Protein AF-A0A1A8PQC5-F1 (afdb_monomer)

InterPro domains:
  IPR000953 Chromo/chromo shadow domain [PS50013] (8-77)
  IPR000953 Chromo/chromo shadow domain [SM00298] (7-70)
  IPR016197 Chromo-like domain superfamily [SSF54160] (4-76)
  IPR023779 Chromo domain, conserved site [PS00598] (31-51)
  IPR023780 Chromo domain [PF00385] (27-67)

Solvent-accessible surface area (backbone atoms only — not comparable to full-atom values): 6836 Å² total; per-residue (Å²): 108,37,76,62,55,12,59,66,36,24,73,73,75,44,58,88,67,75,84,72,46,82,89,79,48,92,78,80,79,69,43,81,42,81,53,87,99,50,65,61,49,69,23,25,41,30,33,73,64,48,45,57,75,67,65,57,84,65,61,67,57,54,56,52,47,55,51,51,51,52,53,50,56,56,48,62,76,72,50,51,72,67,58,50,51,53,50,53,55,52,49,53,55,50,51,56,53,57,56,51,58,55,54,86,89,74,88,90,79,84,135

Nearest PDB structures (foldseek):
  4o42-asse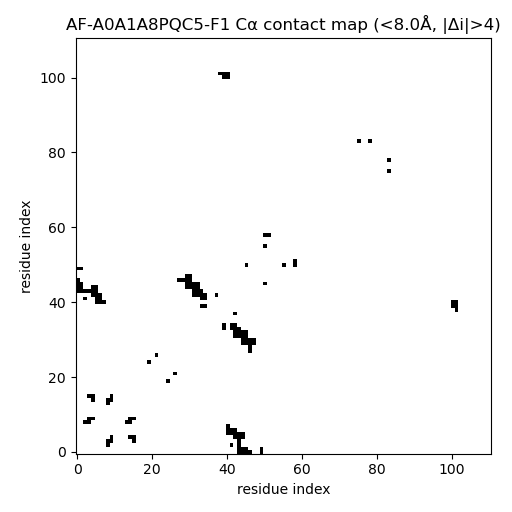mbly1_A  TM=9.956E-01  e=1.170E-12  Homo sapiens
  2b2v-assembly1_B  TM=9.822E-01  e=2.990E-12  Homo sapiens
  2b2w-assembly1_A  TM=9.787E-01  e=1.222E-11  Homo sapiens
  5afw-assembly1_A  TM=9.706E-01  e=9.771E-11  Homo sapiens
  8umg-assembly1_C  TM=9.699E-01  e=2.494E-07  Homo sapiens

Foldseek 3Di:
DFQCAQPVNCVVVNHPCVPDDVVPDDDADWDFDDDDPDFLSRTGIDHPVRCVVVVHPDCVVVVVVVVVVVVVVVVCVVDDPVVVVVVVVVVVVVVVVSVVSNDDPDDPDDD

Secondary structure (DSSP, 8-state):
--GGGSHHHHHHH--TTTT--TTTS-----EEE--TTS-GGG-EEE-HHHHHHTT-TTHHHHHHHHHHHHHHHHHHTTS-HHHHHHHHHHHHHHHHHHHHTTS--------

Mean predicted aligned error: 3.69 Å

pLDDT: mean 95.24, std 3.38, range [72.56, 97.94]

Radius of gyration: 16.94 Å; Cα contacts (8 Å, |Δi|>4): 74; chains: 1; bounding box: 35×35×47 Å

Organism: NCBI:txid451742

Structure (mmCIF, N/CA/C/O backbone):
data_AF-A0A1A8PQC5-F1
#
_entry.id   AF-A0A1A8PQC5-F1
#
loop_
_atom_site.group_PDB
_atom_site.id
_atom_site.type_symbol
_atom_site.label_atom_id
_atom_site.label_alt_id
_atom_site.label_comp_id
_atom_site.label_asym_id
_atom_site.label_entity_id
_atom_site.label_seq_id
_atom_site.pdbx_PDB_ins_code
_atom_site.Cartn_x
_atom_site.Cartn_y
_atom_site.Cartn_z
_atom_site.occupancy
_atom_site.B_iso_or_equiv
_atom_site.auth_seq_id
_atom_site.auth_comp_id
_atom_site.auth_asym_id
_atom_site.auth_atom_id
_atom_site.pdbx_PDB_model_num
ATOM 1 N N . ILE A 1 1 ? -0.449 10.423 -5.984 1.00 76.56 1 ILE A N 1
ATOM 2 C CA . ILE A 1 1 ? 0.696 9.523 -5.700 1.00 76.56 1 ILE A CA 1
ATOM 3 C C . ILE A 1 1 ? 0.702 8.377 -6.697 1.00 76.56 1 ILE A C 1
ATOM 5 O O . ILE A 1 1 ? -0.290 8.238 -7.393 1.00 76.56 1 ILE A O 1
ATOM 9 N N . GLY A 1 2 ? 1.847 7.713 -6.871 1.00 89.75 2 GLY A N 1
ATOM 10 C CA . GLY A 1 2 ? 2.118 6.829 -8.004 1.00 89.75 2 GLY A CA 1
ATOM 11 C C . GLY A 1 2 ? 3.585 6.412 -8.057 1.00 89.75 2 GLY A C 1
ATOM 12 O O . GLY A 1 2 ? 4.142 6.017 -7.038 1.00 89.75 2 GLY A O 1
ATOM 13 N N . SER A 1 3 ? 4.241 6.519 -9.211 1.00 94.75 3 SER A N 1
ATOM 14 C CA . SER A 1 3 ? 5.580 5.948 -9.463 1.00 94.75 3 SER A CA 1
ATOM 15 C C . SER A 1 3 ? 6.678 6.309 -8.451 1.00 94.75 3 SER A C 1
ATOM 17 O O . SER A 1 3 ? 7.529 5.467 -8.174 1.00 94.75 3 SER A O 1
ATOM 19 N N . ALA A 1 4 ? 6.646 7.509 -7.861 1.00 96.50 4 ALA A N 1
ATOM 20 C CA . ALA A 1 4 ? 7.610 7.942 -6.837 1.00 96.50 4 ALA A CA 1
ATOM 21 C C . ALA A 1 4 ? 7.561 7.110 -5.538 1.00 96.50 4 ALA A C 1
ATOM 23 O O . ALA A 1 4 ? 8.438 7.222 -4.698 1.00 96.50 4 ALA A O 1
ATOM 24 N N . THR A 1 5 ? 6.531 6.277 -5.372 1.00 97.31 5 THR A N 1
ATOM 25 C CA . THR A 1 5 ? 6.321 5.427 -4.188 1.00 97.31 5 THR A CA 1
ATOM 26 C C . THR A 1 5 ? 6.721 3.967 -4.418 1.00 97.31 5 THR A C 1
ATOM 28 O O . THR A 1 5 ? 6.488 3.116 -3.564 1.00 97.31 5 THR A O 1
ATOM 31 N N . THR A 1 6 ? 7.283 3.652 -5.590 1.00 97.38 6 THR A N 1
ATOM 32 C CA . THR A 1 6 ? 7.866 2.327 -5.843 1.00 97.38 6 THR A CA 1
ATOM 33 C C . THR A 1 6 ? 9.118 2.131 -4.995 1.00 97.38 6 THR A C 1
ATOM 35 O O . THR A 1 6 ? 9.823 3.096 -4.711 1.00 97.38 6 THR A O 1
ATOM 38 N N . VAL A 1 7 ? 9.429 0.883 -4.626 1.00 96.19 7 VAL A N 1
ATOM 39 C CA . VAL A 1 7 ? 10.562 0.581 -3.727 1.00 96.19 7 VAL A CA 1
ATOM 40 C C . VAL A 1 7 ? 11.886 1.144 -4.254 1.00 96.19 7 VAL A C 1
ATOM 42 O O . VAL A 1 7 ? 12.616 1.790 -3.516 1.00 96.19 7 VAL A O 1
ATOM 45 N N . TYR A 1 8 ? 12.140 1.022 -5.558 1.00 95.50 8 TYR A N 1
ATOM 46 C CA . TYR A 1 8 ? 13.365 1.528 -6.180 1.00 95.50 8 TYR A CA 1
ATOM 47 C C . TYR A 1 8 ? 13.399 3.059 -6.312 1.00 95.50 8 TYR A C 1
ATOM 49 O O . TYR A 1 8 ? 1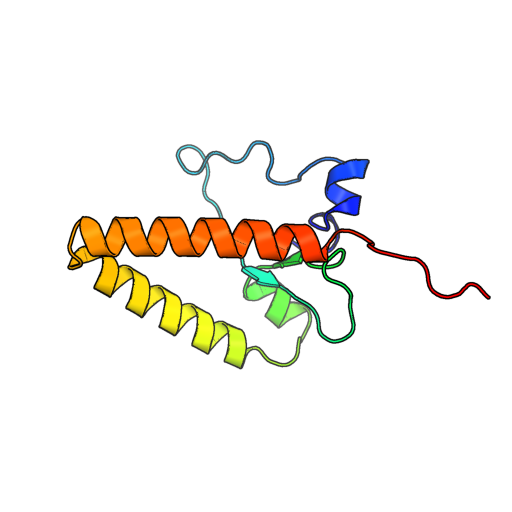4.480 3.638 -6.314 1.00 95.50 8 TYR A O 1
ATOM 57 N N . ALA A 1 9 ? 12.246 3.729 -6.427 1.00 97.06 9 ALA A N 1
ATOM 58 C CA . ALA A 1 9 ? 12.197 5.192 -6.404 1.00 97.06 9 ALA A CA 1
ATOM 59 C C . ALA A 1 9 ? 12.457 5.716 -4.988 1.00 97.06 9 ALA A C 1
ATOM 61 O O . ALA A 1 9 ? 13.202 6.671 -4.815 1.00 97.06 9 ALA A O 1
ATOM 62 N N . ILE A 1 10 ? 11.915 5.038 -3.974 1.00 96.44 10 ILE A N 1
ATOM 63 C CA . ILE A 1 10 ? 12.169 5.351 -2.566 1.00 96.44 10 ILE A CA 1
ATOM 64 C C . ILE A 1 10 ? 13.653 5.161 -2.224 1.00 96.44 10 ILE A C 1
ATOM 66 O O . ILE A 1 10 ? 14.243 6.015 -1.569 1.00 96.44 10 ILE A O 1
ATOM 70 N N . GLU A 1 11 ? 14.274 4.074 -2.682 1.00 94.81 11 GLU A N 1
ATOM 71 C CA . GLU A 1 11 ? 15.704 3.815 -2.465 1.00 94.81 11 GLU A CA 1
ATOM 72 C C . GLU A 1 11 ? 16.611 4.854 -3.143 1.00 94.81 11 GLU A C 1
ATOM 74 O O . GLU A 1 11 ? 17.661 5.195 -2.599 1.00 94.81 11 GLU A O 1
ATOM 79 N N . ALA A 1 12 ? 16.222 5.353 -4.321 1.00 96.94 12 ALA A N 1
ATOM 80 C CA . ALA A 1 12 ? 17.016 6.307 -5.095 1.00 96.94 12 ALA A CA 1
ATOM 81 C C . ALA A 1 12 ? 16.813 7.766 -4.653 1.00 96.94 12 ALA A C 1
ATOM 83 O O . ALA A 1 12 ? 17.787 8.503 -4.493 1.00 96.94 12 ALA A O 1
ATOM 84 N N . ASP A 1 13 ? 15.557 8.173 -4.461 1.00 96.75 13 ASP A N 1
ATOM 85 C CA . ASP A 1 13 ? 15.144 9.574 -4.318 1.00 96.75 13 ASP A CA 1
ATOM 86 C C . ASP A 1 13 ? 14.597 9.901 -2.912 1.00 96.75 13 ASP A C 1
ATOM 88 O O . ASP A 1 13 ? 14.393 11.072 -2.580 1.00 96.75 13 ASP A O 1
ATOM 92 N N . GLY A 1 14 ? 14.400 8.884 -2.067 1.00 95.81 14 GLY A N 1
ATOM 93 C CA . GLY A 1 14 ? 13.832 8.991 -0.724 1.00 95.81 14 GLY A CA 1
ATOM 94 C C . GLY A 1 14 ? 12.319 8.761 -0.680 1.00 95.81 14 GLY A C 1
ATOM 95 O O . GLY A 1 14 ? 11.605 8.950 -1.665 1.00 95.81 14 GLY A O 1
ATOM 96 N N . ASP A 1 15 ? 11.809 8.353 0.488 1.00 95.38 15 ASP A N 1
ATOM 97 C CA . ASP A 1 15 ? 10.372 8.129 0.675 1.00 95.38 15 ASP A CA 1
ATOM 98 C C . ASP A 1 15 ? 9.622 9.474 0.715 1.00 95.38 15 ASP A C 1
ATOM 100 O O . ASP A 1 15 ? 9.855 10.271 1.638 1.00 95.38 15 ASP A O 1
ATOM 104 N N . PRO A 1 16 ? 8.692 9.737 -0.228 1.00 94.00 16 PRO A N 1
ATOM 105 C CA . PRO A 1 16 ? 7.879 10.950 -0.209 1.00 94.00 16 PRO A CA 1
ATOM 106 C C . PRO A 1 16 ? 6.988 11.065 1.039 1.00 94.00 16 PRO A C 1
ATOM 108 O O . PRO A 1 16 ? 6.510 12.160 1.331 1.00 94.00 16 PRO A O 1
ATOM 111 N N . ASN A 1 17 ? 6.771 9.973 1.777 1.00 94.06 17 ASN A N 1
ATOM 112 C CA . ASN A 1 17 ? 5.995 9.923 3.014 1.00 94.06 17 ASN A CA 1
ATOM 113 C C . ASN A 1 17 ? 6.863 9.922 4.294 1.00 94.06 17 ASN A C 1
ATOM 115 O O . ASN A 1 17 ? 6.328 9.840 5.396 1.00 94.06 17 ASN A O 1
ATOM 119 N N . SER A 1 18 ? 8.193 10.041 4.182 1.00 93.38 18 SER A N 1
ATOM 120 C CA . SER A 1 18 ? 9.142 9.883 5.308 1.00 93.38 18 SER A CA 1
ATOM 121 C C . SER A 1 18 ? 8.927 10.818 6.506 1.00 93.38 18 SER A C 1
ATOM 123 O O . SER A 1 18 ? 9.256 10.447 7.630 1.00 93.38 18 SER A O 1
ATOM 125 N N . ASN A 1 19 ? 8.390 12.021 6.288 1.00 92.31 19 ASN A N 1
ATOM 126 C CA . ASN A 1 19 ? 8.206 13.037 7.333 1.00 92.31 19 ASN A CA 1
ATOM 127 C C . ASN A 1 19 ? 6.742 13.224 7.759 1.00 92.31 19 ASN A C 1
ATOM 129 O O . ASN A 1 19 ? 6.450 14.164 8.497 1.00 92.31 19 ASN A O 1
ATOM 133 N N . PHE A 1 20 ? 5.833 12.369 7.286 1.00 93.31 20 PHE A N 1
ATOM 134 C CA . PHE A 1 20 ? 4.408 12.506 7.560 1.00 93.31 20 PHE A CA 1
ATOM 135 C C . PHE A 1 20 ? 4.089 12.209 9.031 1.00 93.31 20 PHE A C 1
ATOM 137 O O . PHE A 1 20 ? 4.357 11.112 9.530 1.00 93.31 20 PHE A O 1
ATOM 144 N N . ASP A 1 21 ? 3.465 13.171 9.715 1.00 93.56 21 ASP A N 1
ATOM 145 C CA . ASP A 1 21 ? 2.966 13.000 11.082 1.00 93.56 21 ASP A CA 1
ATOM 146 C C . ASP A 1 21 ? 1.435 13.153 11.126 1.00 93.56 21 ASP A C 1
ATOM 148 O O . ASP A 1 21 ? 0.928 14.280 11.114 1.00 93.56 21 ASP A O 1
ATOM 152 N N . PRO A 1 22 ? 0.667 12.054 11.270 1.00 92.19 22 PRO A N 1
ATOM 153 C CA . PRO A 1 22 ? -0.795 12.113 11.262 1.00 92.19 22 PRO A CA 1
ATOM 154 C C . PRO A 1 22 ? -1.395 12.940 12.412 1.00 92.19 22 PRO A C 1
ATOM 156 O O . PRO A 1 22 ? -2.590 13.231 12.391 1.00 92.19 22 PRO A O 1
ATOM 159 N N . SER A 1 23 ? -0.609 13.310 13.432 1.00 94.06 23 SER A N 1
ATOM 160 C CA . SER A 1 23 ? -1.051 14.204 14.510 1.00 94.06 23 SER A CA 1
ATOM 161 C C . SER A 1 23 ? -0.895 15.694 14.185 1.00 94.06 23 SER A C 1
ATOM 163 O O . SER A 1 23 ? -1.526 16.525 14.842 1.00 94.06 23 SER A O 1
ATOM 165 N N . LYS A 1 24 ? -0.068 16.045 13.191 1.00 93.69 24 LYS A N 1
ATOM 166 C CA . LYS A 1 24 ? 0.293 17.435 12.856 1.00 93.69 24 LYS A CA 1
ATOM 167 C C . LYS A 1 24 ? -0.229 17.895 11.503 1.00 93.69 24 LYS A C 1
ATOM 169 O O . LYS A 1 24 ? -0.418 19.096 11.314 1.00 93.69 24 LYS A O 1
ATOM 174 N N . GLU A 1 25 ? -0.463 16.975 10.580 1.00 94.56 25 GLU A N 1
ATOM 175 C CA . GLU A 1 25 ? -0.919 17.285 9.228 1.00 94.56 25 GLU A CA 1
ATOM 176 C C . GLU A 1 25 ? -2.054 16.356 8.785 1.00 94.56 25 GLU A C 1
ATOM 178 O O . GLU A 1 25 ? -2.196 15.227 9.256 1.00 94.56 25 GLU A O 1
ATOM 183 N N . ALA A 1 26 ? -2.907 16.859 7.890 1.00 92.31 26 ALA A N 1
ATOM 184 C CA . ALA A 1 26 ? -3.974 16.062 7.302 1.00 92.31 26 ALA A CA 1
ATOM 185 C C . ALA A 1 26 ? -3.392 15.153 6.212 1.00 92.31 26 ALA A C 1
ATOM 187 O O . ALA A 1 26 ? -2.730 15.635 5.297 1.00 92.31 26 ALA A O 1
ATOM 188 N N . GLY A 1 27 ? -3.670 13.854 6.304 1.00 90.94 27 GLY A N 1
ATOM 189 C CA . GLY A 1 27 ? -3.296 12.869 5.292 1.00 90.94 27 GLY 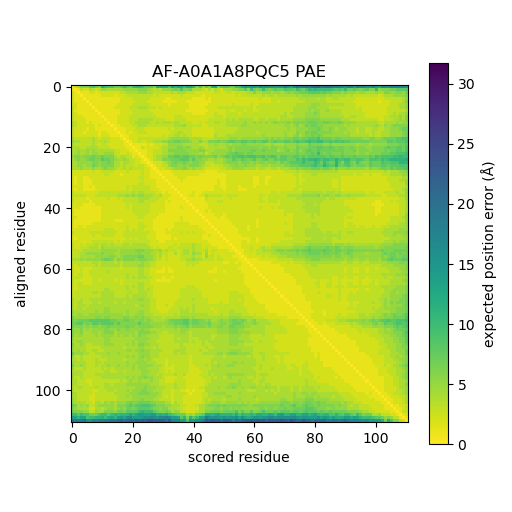A CA 1
ATOM 190 C C . GLY A 1 27 ? -4.501 12.335 4.525 1.00 90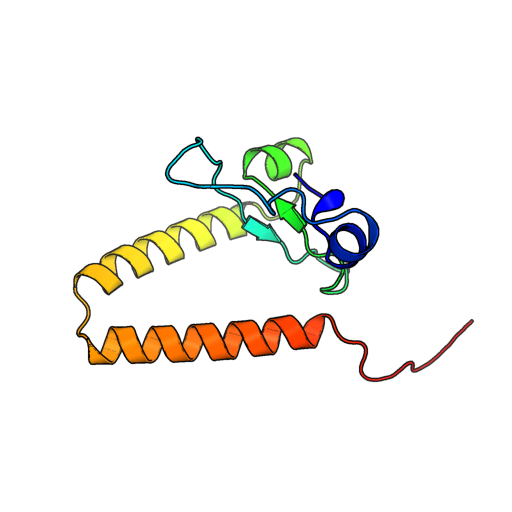.94 27 GLY A C 1
ATOM 191 O O . GLY A 1 27 ? -5.624 12.314 5.033 1.00 90.94 27 GLY A O 1
ATOM 192 N N . ASP A 1 28 ? -4.240 11.843 3.318 1.00 93.06 28 ASP A N 1
ATOM 193 C CA . ASP A 1 28 ? -5.218 11.112 2.517 1.00 93.06 28 ASP A CA 1
ATOM 194 C C . ASP A 1 28 ? -5.159 9.609 2.799 1.00 93.06 28 ASP A C 1
ATOM 196 O O . ASP A 1 28 ? -4.110 9.055 3.126 1.00 93.06 28 ASP A O 1
ATOM 200 N N . ILE A 1 29 ? -6.284 8.914 2.608 1.00 94.50 29 ILE A N 1
ATOM 201 C CA . ILE A 1 29 ? -6.300 7.447 2.636 1.00 94.50 29 ILE A CA 1
ATOM 202 C C . ILE A 1 29 ? -5.678 6.922 1.342 1.00 94.50 29 ILE A C 1
ATOM 204 O O . ILE A 1 29 ? -6.189 7.172 0.245 1.00 94.50 29 ILE A O 1
ATOM 208 N N . GLN A 1 30 ? -4.617 6.137 1.491 1.00 96.50 30 GLN A N 1
ATOM 209 C CA . GLN A 1 30 ? -3.864 5.548 0.390 1.00 96.50 30 GLN A CA 1
ATOM 210 C C . GLN A 1 30 ? -3.982 4.022 0.410 1.00 96.50 30 GLN A C 1
ATOM 212 O O . GLN A 1 30 ? -4.213 3.406 1.450 1.00 96.50 30 GLN A O 1
ATOM 217 N N . TYR A 1 31 ? -3.818 3.411 -0.758 1.00 96.94 31 TYR A N 1
ATOM 218 C CA . TYR A 1 31 ? -3.890 1.971 -0.966 1.00 96.94 31 TYR A CA 1
ATOM 219 C C . TYR A 1 31 ? -2.630 1.507 -1.684 1.00 96.94 31 TYR A C 1
ATOM 221 O O . TYR A 1 31 ? -2.255 2.087 -2.703 1.00 96.94 31 TYR A O 1
ATOM 229 N N . PHE A 1 32 ? -2.005 0.442 -1.187 1.00 96.62 32 PHE A N 1
ATOM 230 C CA . PHE A 1 32 ? -0.845 -0.157 -1.834 1.00 96.62 32 PHE A CA 1
ATOM 231 C C . PHE A 1 32 ? -1.294 -1.127 -2.930 1.00 96.62 32 PHE A C 1
ATOM 233 O O . PHE A 1 32 ? -1.911 -2.164 -2.669 1.00 96.62 32 PHE A O 1
ATOM 240 N N . ILE A 1 33 ? -1.040 -0.768 -4.187 1.00 97.69 33 ILE A N 1
ATOM 241 C CA . ILE A 1 33 ? -1.600 -1.456 -5.347 1.00 97.69 33 ILE A CA 1
ATOM 242 C C . ILE A 1 33 ? -0.590 -2.422 -5.951 1.00 97.69 33 ILE A C 1
ATOM 244 O O . ILE A 1 33 ? 0.451 -2.030 -6.474 1.00 97.69 33 ILE A O 1
ATOM 248 N N . LYS A 1 34 ? -0.971 -3.704 -5.986 1.00 97.31 34 LYS A N 1
ATOM 249 C CA . LYS A 1 34 ? -0.327 -4.713 -6.829 1.00 97.31 34 LYS A CA 1
ATOM 250 C C . LYS A 1 34 ? -0.905 -4.687 -8.241 1.00 97.31 34 LYS A C 1
ATOM 252 O O . LYS A 1 34 ? -2.027 -5.144 -8.485 1.00 97.31 34 LYS A O 1
ATOM 257 N N . TRP A 1 35 ? -0.110 -4.224 -9.199 1.00 97.12 35 TRP A N 1
ATOM 258 C CA . TRP A 1 35 ? -0.536 -4.090 -10.591 1.00 97.12 35 TRP A CA 1
ATOM 259 C C . TRP A 1 35 ? -0.542 -5.422 -11.352 1.00 97.12 35 TRP A C 1
ATOM 261 O O . TRP A 1 35 ? 0.302 -6.306 -11.161 1.00 97.12 35 TRP A O 1
ATOM 271 N N . LYS A 1 36 ? -1.524 -5.590 -12.246 1.00 97.00 36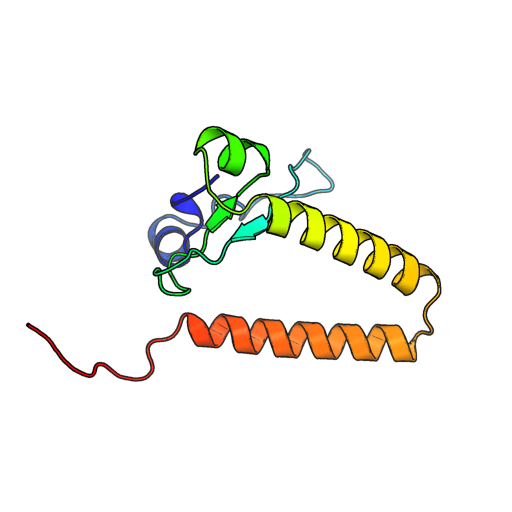 LYS A N 1
ATOM 272 C CA . LYS A 1 36 ? -1.631 -6.778 -13.106 1.00 97.00 36 LYS A CA 1
ATOM 273 C C . LYS A 1 36 ? -0.461 -6.806 -14.093 1.00 97.00 36 LYS A C 1
ATOM 275 O O . LYS A 1 36 ? -0.259 -5.828 -14.794 1.00 97.00 36 LYS A O 1
ATOM 280 N N . ASN A 1 37 ? 0.219 -7.948 -14.209 1.00 96.75 37 ASN A N 1
ATOM 281 C CA . ASN A 1 37 ? 1.369 -8.174 -15.101 1.00 96.75 37 ASN A CA 1
ATOM 282 C C . ASN A 1 37 ? 2.645 -7.377 -14.764 1.00 96.75 37 ASN A C 1
ATOM 284 O O . ASN A 1 37 ? 3.582 -7.397 -15.550 1.00 96.75 37 ASN A O 1
ATOM 288 N N . TRP A 1 38 ? 2.709 -6.730 -13.599 1.00 97.19 38 TRP A N 1
ATOM 289 C CA . TRP A 1 38 ? 3.926 -6.091 -13.091 1.00 97.19 38 TRP A CA 1
ATOM 290 C C . TRP A 1 38 ? 4.416 -6.826 -11.844 1.00 97.19 38 TRP A C 1
ATOM 292 O O . TRP A 1 38 ? 3.591 -7.280 -11.050 1.00 97.19 38 TRP A O 1
ATOM 302 N N . ALA A 1 39 ? 5.728 -6.973 -11.665 1.00 97.00 39 ALA A N 1
ATOM 303 C CA . ALA A 1 39 ? 6.309 -7.546 -10.447 1.00 97.00 39 ALA A CA 1
ATOM 304 C C . ALA A 1 39 ? 6.031 -6.668 -9.207 1.00 97.00 39 ALA A C 1
ATOM 306 O O . ALA A 1 39 ? 5.702 -5.491 -9.342 1.00 97.00 39 ALA A O 1
ATOM 307 N N . HIS A 1 40 ? 6.164 -7.234 -8.000 1.00 97.19 40 HIS A N 1
ATOM 308 C CA . HIS A 1 40 ? 5.845 -6.540 -6.738 1.00 97.19 40 HIS A CA 1
ATOM 309 C C . HIS A 1 40 ? 6.727 -5.313 -6.454 1.00 97.19 40 HIS A C 1
ATOM 311 O O . HIS A 1 40 ? 6.304 -4.416 -5.729 1.00 97.19 40 HIS A O 1
ATOM 317 N N . ILE A 1 41 ? 7.912 -5.230 -7.066 1.00 97.06 41 ILE A N 1
ATOM 318 C CA . ILE A 1 41 ? 8.784 -4.047 -6.991 1.00 97.06 41 ILE A CA 1
ATOM 319 C C . ILE A 1 41 ? 8.145 -2.789 -7.606 1.00 97.06 41 ILE A C 1
ATOM 321 O O . ILE A 1 41 ? 8.536 -1.676 -7.278 1.00 97.06 41 ILE A O 1
ATOM 325 N N . HIS A 1 42 ? 7.146 -2.951 -8.480 1.00 97.69 42 HIS A N 1
ATOM 326 C CA . HIS A 1 42 ? 6.441 -1.847 -9.140 1.00 97.69 42 HIS A CA 1
ATOM 327 C C . HIS A 1 42 ? 5.126 -1.476 -8.453 1.00 97.69 42 HIS A C 1
ATOM 329 O O . HIS A 1 42 ? 4.321 -0.740 -9.024 1.00 97.69 42 HIS A O 1
ATOM 335 N N . ASN A 1 43 ? 4.854 -2.026 -7.270 1.00 97.94 43 ASN A N 1
ATOM 336 C CA . ASN A 1 43 ? 3.682 -1.632 -6.504 1.00 97.94 43 ASN A CA 1
ATOM 337 C C . ASN A 1 43 ? 3.787 -0.151 -6.121 1.00 97.94 43 ASN A C 1
ATOM 339 O O . ASN A 1 43 ? 4.877 0.343 -5.838 1.00 97.94 43 ASN A O 1
ATOM 343 N N . THR A 1 44 ? 2.652 0.545 -6.118 1.00 97.94 44 THR A N 1
ATOM 344 C CA . THR A 1 44 ? 2.578 1.977 -5.799 1.00 97.94 44 THR A CA 1
ATOM 345 C C . THR A 1 44 ? 1.500 2.250 -4.766 1.00 97.94 44 THR A C 1
ATOM 347 O O . THR A 1 44 ? 0.491 1.545 -4.700 1.00 97.94 44 THR A O 1
ATOM 350 N N . TRP A 1 45 ? 1.702 3.298 -3.976 1.00 97.75 45 TRP A N 1
ATOM 351 C CA . TRP A 1 45 ? 0.657 3.902 -3.164 1.00 97.75 45 TRP A CA 1
ATOM 352 C C . TRP A 1 45 ? -0.202 4.829 -4.026 1.00 97.75 45 TRP A C 1
ATOM 354 O O . TRP A 1 45 ? 0.298 5.727 -4.708 1.00 97.75 45 TRP A O 1
ATOM 364 N N . GLU A 1 46 ? -1.512 4.603 -3.990 1.00 97.56 46 GLU A N 1
ATOM 365 C CA . GLU A 1 46 ? -2.508 5.303 -4.800 1.00 97.56 46 GLU A CA 1
ATOM 366 C C . GLU A 1 46 ? -3.685 5.756 -3.932 1.00 97.56 46 GLU A C 1
ATOM 368 O O . GLU A 1 46 ? -4.063 5.074 -2.979 1.00 97.56 46 GLU A O 1
ATOM 373 N N . THR A 1 47 ? -4.323 6.870 -4.283 1.00 97.00 47 THR A N 1
ATOM 374 C CA . THR A 1 47 ? -5.625 7.238 -3.710 1.00 97.00 47 THR A CA 1
ATOM 375 C C . THR A 1 47 ? -6.744 6.732 -4.617 1.00 97.00 47 THR A C 1
ATOM 377 O O . THR A 1 47 ? -6.540 6.392 -5.782 1.00 97.00 47 THR A O 1
ATOM 380 N N . GLU A 1 48 ? -7.980 6.695 -4.118 1.00 96.31 48 GLU A N 1
ATOM 381 C CA . GLU A 1 48 ? -9.121 6.388 -4.991 1.00 96.31 48 GLU A CA 1
ATOM 382 C C . GLU A 1 48 ? -9.235 7.382 -6.160 1.00 96.31 48 GLU A C 1
ATOM 384 O O . GLU A 1 48 ? -9.629 7.002 -7.264 1.00 96.31 48 GLU A O 1
ATOM 389 N N . GLU A 1 49 ? -8.878 8.645 -5.924 1.00 96.06 49 GLU A N 1
ATOM 390 C CA . GLU A 1 49 ? -8.874 9.686 -6.945 1.00 96.06 49 GLU A CA 1
ATOM 391 C C . GLU A 1 49 ? -7.839 9.405 -8.038 1.00 96.06 49 GLU A C 1
ATOM 393 O O . GLU A 1 49 ? -8.195 9.448 -9.217 1.00 96.06 49 GLU A O 1
ATOM 398 N N . THR A 1 50 ? -6.599 9.045 -7.684 1.00 96.19 50 THR A N 1
ATOM 399 C CA . THR A 1 50 ? -5.554 8.761 -8.684 1.00 96.19 50 THR A CA 1
ATOM 400 C C . THR A 1 50 ? -5.913 7.547 -9.537 1.00 96.19 50 THR A C 1
ATOM 402 O O . THR A 1 50 ? -5.780 7.600 -10.761 1.00 96.19 50 THR A O 1
ATOM 405 N N . LEU A 1 51 ? -6.493 6.506 -8.930 1.00 96.00 51 LEU A N 1
ATOM 406 C CA . LEU A 1 51 ? -6.987 5.324 -9.644 1.00 96.00 51 LEU A CA 1
ATOM 407 C C . LEU A 1 51 ? -8.113 5.666 -10.630 1.00 96.00 51 LEU A C 1
ATOM 409 O O . LEU A 1 51 ? -8.130 5.171 -11.762 1.00 96.00 51 LEU A O 1
ATOM 413 N N . LYS A 1 52 ? -9.059 6.524 -10.228 1.00 95.38 52 LYS A N 1
ATOM 414 C CA . LYS A 1 52 ? -10.141 6.987 -11.112 1.00 95.38 52 LYS A CA 1
ATOM 415 C C . LYS A 1 52 ? -9.610 7.864 -12.243 1.00 95.38 52 LYS A C 1
ATOM 417 O O . LYS A 1 52 ? -10.007 7.660 -13.388 1.00 95.38 52 LYS A O 1
ATOM 422 N N . LEU A 1 53 ? -8.699 8.790 -11.944 1.00 95.50 53 LEU A N 1
ATOM 423 C CA . LEU A 1 53 ? -8.103 9.703 -12.922 1.00 95.50 53 LEU A CA 1
ATOM 424 C C . LEU A 1 53 ? -7.311 8.948 -13.999 1.00 95.50 53 LEU A C 1
ATOM 426 O O . LEU A 1 53 ? -7.416 9.262 -15.182 1.00 95.50 53 LEU A O 1
ATOM 430 N N . GLN A 1 54 ? -6.578 7.906 -13.605 1.00 93.69 54 GLN A N 1
ATOM 431 C CA . GLN A 1 54 ? -5.859 7.006 -14.514 1.00 93.69 54 GLN A CA 1
ATOM 432 C C . GLN A 1 54 ? -6.782 6.038 -15.280 1.00 93.69 54 GLN A C 1
ATOM 434 O O . GLN A 1 54 ? -6.306 5.260 -16.107 1.00 93.69 54 GLN A O 1
ATOM 439 N N . ASN A 1 55 ? -8.095 6.066 -15.017 1.00 94.19 55 ASN A N 1
ATOM 4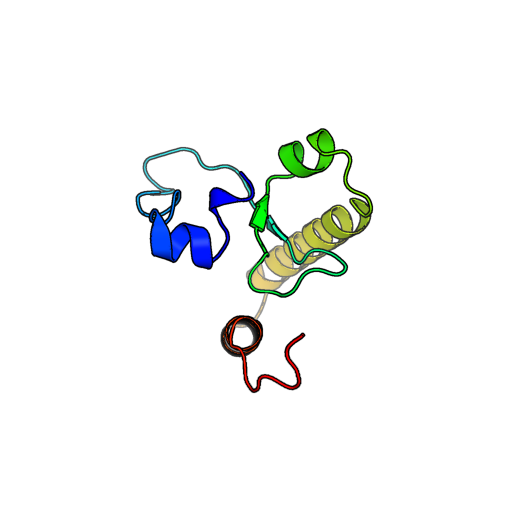40 C CA . ASN A 1 55 ? -9.098 5.191 -15.623 1.00 94.19 55 ASN A CA 1
ATOM 441 C C . ASN A 1 55 ? -8.735 3.696 -15.506 1.00 94.19 55 ASN A C 1
ATOM 443 O O . ASN A 1 55 ? -8.860 2.912 -16.457 1.00 94.19 55 ASN A O 1
ATOM 447 N N . VAL A 1 56 ? -8.238 3.293 -14.332 1.00 94.75 56 VAL A N 1
ATOM 448 C CA . VAL A 1 56 ? -7.795 1.915 -14.111 1.00 94.75 56 VAL A CA 1
ATOM 449 C C . VAL A 1 56 ? -8.984 0.962 -14.089 1.00 94.75 56 VAL A C 1
ATOM 451 O O . VAL A 1 56 ? -10.069 1.249 -13.578 1.00 94.75 56 VAL A O 1
ATOM 454 N N . ARG A 1 57 ? -8.776 -0.244 -14.616 1.00 95.38 57 ARG A N 1
ATOM 455 C CA . ARG A 1 57 ? -9.778 -1.310 -14.517 1.00 95.38 57 ARG A CA 1
ATOM 456 C C . ARG A 1 57 ? -9.728 -1.942 -13.129 1.00 95.38 57 ARG A C 1
ATOM 458 O O . ARG A 1 57 ? -8.665 -2.088 -12.539 1.00 95.38 57 ARG A O 1
ATOM 465 N N . GLY A 1 58 ? -10.874 -2.432 -12.658 1.00 94.50 58 GLY A N 1
ATOM 466 C CA . GLY A 1 58 ? -10.940 -3.242 -11.440 1.00 94.50 58 GLY A CA 1
ATOM 467 C C . GLY A 1 58 ? -11.228 -2.477 -10.148 1.00 94.50 58 GLY A C 1
ATOM 468 O O . GLY A 1 58 ? -11.030 -3.056 -9.085 1.00 94.50 58 GLY A O 1
ATOM 469 N N . LEU A 1 59 ? -11.762 -1.250 -10.218 1.00 96.06 59 LEU A N 1
ATOM 470 C CA . LEU A 1 59 ? -12.160 -0.453 -9.042 1.00 96.06 59 LEU A CA 1
ATOM 471 C C . LEU A 1 59 ? -13.095 -1.200 -8.071 1.00 96.06 59 LEU A C 1
ATOM 473 O O . LEU A 1 59 ? -12.988 -1.017 -6.868 1.00 96.06 59 LEU A O 1
ATOM 477 N N . LYS A 1 60 ? -13.907 -2.155 -8.548 1.00 96.94 60 LYS A N 1
ATOM 478 C CA . LYS A 1 60 ? -14.716 -3.027 -7.674 1.00 96.94 60 LYS A CA 1
ATOM 479 C C . LYS A 1 60 ? -13.884 -3.776 -6.618 1.00 96.94 60 LYS A C 1
ATOM 481 O O . LYS A 1 60 ? -14.388 -4.093 -5.545 1.00 96.94 60 LYS A O 1
ATOM 486 N N . LYS A 1 61 ? -12.609 -4.079 -6.900 1.00 97.31 61 LYS A N 1
ATOM 487 C CA . LYS A 1 61 ? -11.698 -4.675 -5.909 1.00 97.31 61 LYS A CA 1
ATOM 488 C C . LYS A 1 61 ? -11.424 -3.718 -4.753 1.00 97.31 61 LYS A C 1
ATOM 490 O O . LYS A 1 61 ? -11.379 -4.175 -3.618 1.00 97.31 61 LYS A O 1
ATOM 495 N N . LEU A 1 62 ? -11.284 -2.425 -5.044 1.00 96.88 62 LEU A N 1
ATOM 496 C CA . LEU A 1 62 ? -11.103 -1.391 -4.032 1.00 96.88 62 LEU A CA 1
ATOM 497 C C . LEU A 1 62 ? -12.353 -1.268 -3.156 1.00 96.88 62 LEU A C 1
ATOM 499 O O . LEU A 1 62 ? -12.235 -1.245 -1.935 1.00 96.88 62 LEU A O 1
ATOM 503 N N . ASP A 1 63 ? -13.544 -1.269 -3.756 1.00 96.19 63 ASP A N 1
ATOM 504 C CA . ASP A 1 63 ? -14.804 -1.221 -3.001 1.00 96.19 63 ASP A CA 1
ATOM 505 C C . ASP A 1 63 ? -14.948 -2.428 -2.065 1.00 96.19 63 ASP A C 1
ATOM 507 O O . ASP A 1 63 ? -15.267 -2.284 -0.883 1.00 96.19 63 ASP A O 1
ATOM 511 N N . ASN A 1 64 ? -14.650 -3.625 -2.577 1.00 97.88 64 ASN A N 1
ATOM 512 C CA . ASN A 1 64 ? -14.660 -4.850 -1.782 1.00 97.88 64 ASN A CA 1
ATOM 513 C C . ASN A 1 64 ? -13.624 -4.802 -0.648 1.00 97.88 64 ASN A C 1
ATOM 515 O O . ASN A 1 64 ? -13.931 -5.220 0.467 1.00 97.88 64 ASN A O 1
ATOM 519 N N . PHE A 1 65 ? -12.419 -4.293 -0.922 1.00 97.50 65 PHE A N 1
ATOM 520 C CA . PHE A 1 65 ? -11.363 -4.128 0.076 1.00 97.50 65 PHE A CA 1
ATOM 521 C C . PHE A 1 65 ? -11.806 -3.178 1.191 1.00 97.50 65 PHE A C 1
ATOM 523 O O . PHE A 1 65 ? -11.802 -3.567 2.352 1.00 97.50 65 PHE A O 1
ATOM 530 N N . LYS A 1 66 ? -12.302 -1.983 0.849 1.00 96.88 66 LYS A N 1
ATOM 531 C CA . LYS A 1 66 ? -12.821 -1.011 1.8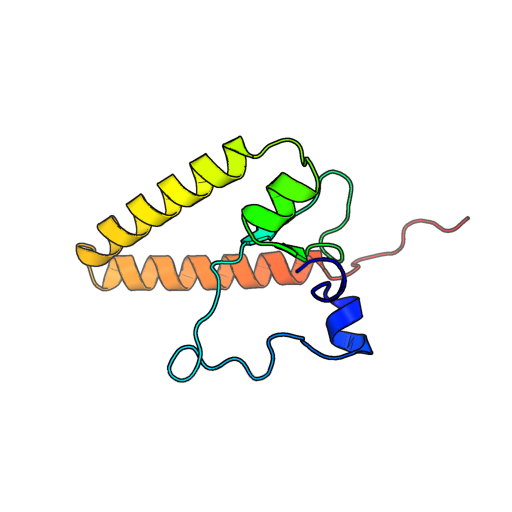25 1.00 96.88 66 LYS A CA 1
ATOM 532 C C . LYS A 1 66 ? -13.911 -1.602 2.708 1.00 96.88 66 LYS A C 1
ATOM 534 O O . LYS A 1 66 ? -13.907 -1.383 3.916 1.00 96.88 66 LYS A O 1
ATOM 539 N N . LYS A 1 67 ? -14.845 -2.352 2.116 1.00 97.56 67 LYS A N 1
ATOM 540 C CA . LYS A 1 67 ? -15.910 -3.017 2.871 1.00 97.56 67 LYS A CA 1
ATOM 541 C C . LYS A 1 67 ? -15.335 -4.043 3.852 1.00 97.56 67 LYS A C 1
ATOM 543 O O . LYS A 1 67 ? -15.704 -4.017 5.023 1.00 97.56 67 LYS A O 1
ATOM 548 N N . LYS A 1 68 ? -14.405 -4.888 3.394 1.00 97.00 68 LYS A N 1
ATOM 549 C CA . LYS A 1 68 ? -13.724 -5.882 4.237 1.00 97.00 68 LYS A CA 1
ATOM 550 C C . LYS A 1 68 ? -12.970 -5.218 5.394 1.00 97.00 68 LYS A C 1
ATOM 552 O O . LYS A 1 68 ? -13.107 -5.659 6.529 1.00 97.00 68 LYS A O 1
ATOM 557 N N . GLU A 1 69 ? -12.247 -4.131 5.132 1.00 96.19 69 GLU A N 1
ATOM 558 C CA . GLU A 1 69 ? -11.511 -3.393 6.166 1.00 96.19 69 GLU A CA 1
ATOM 559 C C . GLU A 1 69 ? -12.443 -2.732 7.187 1.00 96.19 69 GLU A C 1
ATOM 561 O O . GLU A 1 69 ? -12.180 -2.759 8.388 1.00 96.19 69 GLU A O 1
ATOM 566 N N . GLN A 1 70 ? -13.582 -2.188 6.748 1.00 96.56 70 GLN A N 1
ATOM 567 C CA . GLN A 1 70 ? -14.591 -1.648 7.663 1.00 96.56 70 GLN A CA 1
ATOM 568 C C . GLN A 1 70 ? -15.207 -2.731 8.556 1.00 96.56 70 GLN A C 1
ATOM 570 O O . GLN A 1 70 ? -15.409 -2.498 9.748 1.00 96.56 70 GLN A O 1
ATOM 575 N N . GLU A 1 71 ? -15.522 -3.899 7.996 1.00 96.75 71 GLU A N 1
ATOM 576 C CA . GLU A 1 71 ? -16.043 -5.046 8.750 1.00 96.75 71 GLU A CA 1
ATOM 577 C C . GLU A 1 71 ? -15.007 -5.560 9.756 1.00 96.75 71 GLU A C 1
ATOM 579 O O . GLU A 1 71 ? -15.333 -5.728 10.931 1.00 96.75 71 GLU A O 1
ATOM 584 N N . LYS A 1 72 ? -13.747 -5.699 9.330 1.00 95.25 72 LYS A N 1
ATOM 585 C CA . LYS A 1 72 ? -12.619 -6.064 10.194 1.00 95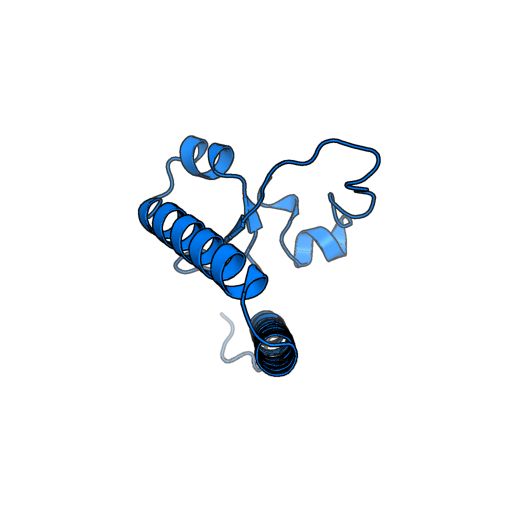.25 72 LYS A CA 1
ATOM 586 C C . LYS A 1 72 ? -12.443 -5.073 11.343 1.00 95.25 72 LYS A C 1
ATOM 588 O O . LYS A 1 72 ? -12.375 -5.489 12.495 1.00 95.25 72 LYS A O 1
ATOM 593 N N . LYS A 1 73 ? -12.444 -3.765 11.063 1.00 95.69 73 LYS A N 1
ATOM 594 C CA . LYS A 1 73 ? -12.316 -2.722 12.094 1.00 95.69 73 LYS A CA 1
ATOM 595 C C . LYS A 1 73 ? -13.447 -2.787 13.121 1.00 95.69 73 LYS A C 1
ATOM 597 O O . LYS A 1 73 ? -13.192 -2.612 14.307 1.00 95.69 73 LYS A O 1
ATOM 602 N N . LYS A 1 74 ? -14.685 -3.040 12.684 1.00 96.75 74 LYS A N 1
ATOM 603 C CA . LYS A 1 74 ? -15.829 -3.223 13.595 1.00 96.75 74 LYS A CA 1
ATOM 604 C C . LYS A 1 74 ? -15.666 -4.469 14.458 1.00 96.75 74 LYS A C 1
ATOM 606 O O . LYS A 1 74 ? -15.916 -4.401 15.653 1.00 96.75 74 LYS A O 1
ATOM 611 N N . TRP A 1 75 ? -15.237 -5.580 13.865 1.00 97.06 75 TRP A N 1
ATOM 612 C CA . TRP A 1 75 ? -15.008 -6.820 14.601 1.00 97.06 75 TRP A CA 1
ATOM 613 C C . TRP A 1 75 ? -13.905 -6.658 15.658 1.00 97.06 75 TRP A C 1
ATOM 615 O O . TRP A 1 75 ? -14.132 -7.014 16.812 1.00 97.06 75 TRP A O 1
ATOM 625 N N . LEU A 1 76 ? -12.784 -6.008 15.313 1.00 94.94 76 LEU A N 1
ATOM 626 C CA . LEU A 1 76 ? -11.668 -5.731 16.231 1.00 94.94 76 LEU A CA 1
ATOM 627 C C . LEU A 1 76 ? -12.076 -4.909 17.466 1.00 94.94 76 LEU A C 1
ATOM 629 O O . LEU A 1 76 ? -11.478 -5.067 18.521 1.00 94.94 76 LEU A O 1
ATOM 633 N N . GLN A 1 77 ? -13.107 -4.062 17.373 1.00 95.81 77 GLN A N 1
ATOM 634 C CA . GLN A 1 77 ? -13.620 -3.307 18.529 1.00 95.81 77 GLN A CA 1
ATOM 635 C C . GLN A 1 77 ? -14.321 -4.190 19.571 1.00 95.81 77 GLN A C 1
ATOM 637 O O . GLN A 1 77 ? -14.532 -3.754 20.699 1.00 95.81 77 GLN A O 1
ATOM 642 N N . THR A 1 78 ? -14.721 -5.399 19.181 1.00 96.12 78 THR A N 1
ATOM 643 C CA . THR A 1 78 ? -15.487 -6.340 20.013 1.00 96.12 78 THR A CA 1
ATOM 644 C C . THR A 1 78 ? -14.771 -7.671 20.241 1.00 96.12 78 THR A C 1
ATOM 646 O O . THR A 1 78 ? -15.299 -8.521 20.953 1.00 96.12 78 THR A O 1
ATOM 649 N N . ALA A 1 79 ? -13.609 -7.868 19.613 1.00 96.81 79 ALA A N 1
ATOM 650 C CA . ALA A 1 79 ? -12.819 -9.090 19.690 1.00 96.81 79 ALA A CA 1
ATOM 651 C C . ALA A 1 79 ? -12.122 -9.225 21.052 1.00 96.81 79 ALA A C 1
ATOM 653 O O . ALA A 1 79 ? -11.903 -8.231 21.751 1.00 96.81 79 ALA A O 1
ATOM 654 N N . SER A 1 80 ? -11.779 -10.458 21.435 1.00 97.81 80 SER A N 1
ATOM 655 C CA . SER A 1 80 ? -11.007 -10.687 22.656 1.00 97.81 80 SER A CA 1
ATOM 656 C C . SER A 1 80 ? -9.546 -10.249 22.473 1.00 97.81 80 SER A C 1
ATOM 658 O O . SER A 1 80 ? -9.069 -10.153 21.339 1.00 97.81 80 SER A O 1
ATOM 660 N N . PRO A 1 81 ? -8.805 -9.996 23.565 1.00 96.94 81 PRO A N 1
ATOM 661 C CA . PRO A 1 81 ? -7.376 -9.703 23.479 1.00 96.94 81 PRO A CA 1
ATOM 662 C C . PRO A 1 81 ? -6.578 -10.790 22.746 1.00 96.94 81 PRO A C 1
ATOM 664 O O . PRO A 1 81 ? -5.705 -10.460 21.950 1.00 96.94 81 PRO A O 1
ATOM 667 N N . GLU A 1 82 ? -6.910 -12.066 22.957 1.00 97.62 82 GLU A N 1
ATOM 668 C CA . GLU A 1 82 ? -6.252 -13.204 22.303 1.00 97.62 82 GLU A CA 1
ATOM 669 C C . GLU A 1 82 ? -6.522 -13.228 20.792 1.00 97.62 82 GLU A C 1
ATOM 671 O O . GLU A 1 82 ? -5.615 -13.474 19.999 1.00 97.62 82 GLU A O 1
ATOM 676 N N . ASP A 1 83 ? -7.757 -12.928 20.379 1.00 97.62 83 ASP A N 1
ATOM 677 C CA . ASP A 1 83 ? -8.122 -12.811 18.965 1.00 97.62 83 ASP A CA 1
ATOM 678 C C . ASP A 1 83 ? -7.396 -11.632 18.289 1.00 97.62 83 ASP A C 1
ATOM 680 O O . ASP A 1 83 ? -6.964 -11.739 17.138 1.00 97.62 83 ASP A O 1
ATOM 684 N N . ILE A 1 84 ? -7.246 -10.506 18.995 1.00 96.81 84 ILE A N 1
ATOM 685 C CA . ILE A 1 84 ? -6.509 -9.329 18.509 1.00 96.81 84 ILE A CA 1
ATOM 686 C C . ILE A 1 84 ? -5.023 -9.661 18.341 1.00 96.81 84 ILE A C 1
ATOM 688 O O . ILE A 1 84 ? -4.447 -9.354 17.297 1.00 96.81 84 ILE A O 1
ATOM 692 N N . GLU A 1 85 ? -4.416 -10.310 19.337 1.00 97.38 85 GLU A N 1
ATOM 693 C CA . GLU A 1 85 ? -3.021 -10.756 19.284 1.00 97.38 85 GLU A CA 1
ATOM 694 C C . GLU A 1 85 ? -2.800 -11.721 18.115 1.00 97.38 85 GLU A C 1
ATOM 696 O O . GLU A 1 85 ? -1.889 -11.526 17.310 1.00 97.38 85 GLU A O 1
ATOM 701 N N . TYR A 1 86 ? -3.692 -12.701 17.949 1.00 96.81 86 TYR A N 1
ATOM 702 C CA . TYR A 1 86 ? -3.636 -13.633 16.829 1.00 96.81 86 TYR A CA 1
ATOM 703 C C . TYR A 1 86 ? -3.661 -12.912 15.475 1.00 96.81 86 TYR A C 1
ATOM 705 O O . TYR A 1 86 ? -2.859 -13.232 14.596 1.00 96.81 86 TYR A O 1
ATOM 713 N N . VAL A 1 87 ? -4.546 -11.925 15.296 1.00 95.44 87 VAL A N 1
ATOM 714 C CA . VAL A 1 87 ? -4.605 -11.142 14.052 1.00 95.44 87 VAL A CA 1
ATOM 715 C C . VAL A 1 87 ? -3.326 -10.341 13.832 1.00 95.44 87 VAL A C 1
ATOM 717 O O . VAL A 1 87 ? -2.814 -10.374 12.716 1.00 95.44 87 VAL A O 1
ATOM 720 N N . SER A 1 88 ? -2.781 -9.700 14.867 1.00 95.75 88 SER A N 1
ATOM 721 C CA . SER A 1 88 ? -1.519 -8.953 14.769 1.00 95.75 88 SER A CA 1
ATOM 722 C C . SER A 1 88 ? -0.376 -9.848 14.281 1.00 95.75 88 SER A C 1
ATOM 724 O O . SER A 1 88 ? 0.327 -9.497 13.338 1.00 95.75 88 SER A O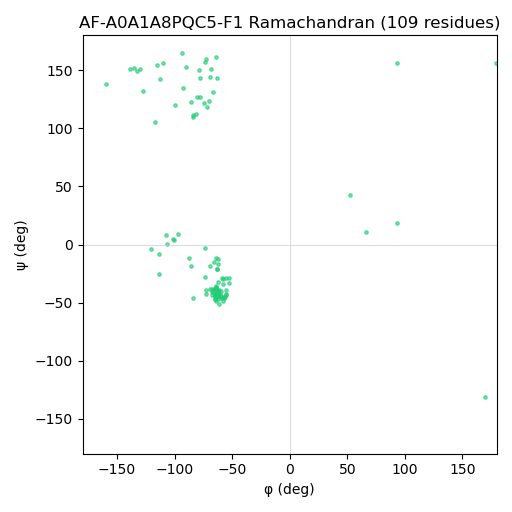 1
ATOM 726 N N . CYS A 1 89 ? -0.234 -11.051 14.846 1.00 97.38 89 CYS A N 1
ATOM 727 C CA . CYS A 1 89 ? 0.788 -12.002 14.405 1.00 97.38 89 CYS A CA 1
ATOM 728 C C . CYS A 1 89 ? 0.579 -12.470 12.955 1.00 97.38 89 CYS A C 1
ATOM 730 O O . CYS A 1 89 ? 1.543 -12.704 12.227 1.00 97.38 89 CYS A O 1
ATOM 732 N N . GLN A 1 90 ? -0.675 -12.646 12.526 1.00 97.06 90 GLN A N 1
ATOM 733 C CA . GLN A 1 90 ? -0.974 -13.003 11.136 1.00 97.06 90 GLN A CA 1
ATOM 734 C C . GLN A 1 90 ? -0.626 -11.867 10.168 1.00 97.06 90 GLN A C 1
ATOM 736 O O . GLN A 1 90 ? -0.150 -12.144 9.069 1.00 97.06 90 GLN A O 1
ATOM 741 N N . GLU A 1 91 ? -0.860 -10.611 10.550 1.00 95.06 91 GLU A N 1
ATOM 742 C CA . GLU A 1 91 ? -0.499 -9.444 9.739 1.00 95.06 91 GLU A CA 1
ATOM 743 C C . GLU A 1 91 ? 1.013 -9.333 9.556 1.00 95.06 91 GLU A C 1
ATOM 745 O O . GLU A 1 91 ? 1.465 -9.257 8.417 1.00 95.06 91 GLU A O 1
ATOM 750 N N . GLU A 1 92 ? 1.787 -9.445 10.638 1.00 95.94 92 GLU A N 1
ATOM 751 C CA . GLU A 1 92 ? 3.256 -9.423 10.577 1.00 95.94 92 GLU A CA 1
ATOM 752 C C . GLU A 1 92 ? 3.806 -10.512 9.643 1.00 95.94 92 GLU A C 1
ATOM 754 O O . GLU A 1 92 ? 4.630 -10.238 8.771 1.00 95.94 92 GLU A O 1
ATOM 759 N N . LEU A 1 93 ? 3.286 -11.742 9.744 1.00 96.38 93 LEU A N 1
ATOM 760 C CA . LEU A 1 93 ? 3.693 -12.841 8.864 1.00 96.38 93 LEU A CA 1
ATOM 761 C C . LEU A 1 93 ? 3.388 -12.552 7.384 1.00 96.38 93 LEU A C 1
ATOM 763 O O . LEU A 1 93 ? 4.153 -12.930 6.491 1.00 96.38 93 LEU A O 1
ATOM 767 N N . ILE A 1 94 ? 2.244 -11.926 7.111 1.00 95.19 94 ILE A N 1
ATOM 768 C CA . ILE A 1 94 ? 1.838 -11.554 5.754 1.00 95.19 94 ILE A CA 1
ATOM 769 C C . ILE A 1 94 ? 2.730 -10.427 5.218 1.00 95.19 94 ILE A C 1
ATOM 771 O O . ILE A 1 94 ? 3.099 -10.463 4.042 1.00 95.19 94 ILE A O 1
ATOM 775 N N . ASP A 1 95 ? 3.107 -9.464 6.052 1.00 93.62 95 ASP A N 1
ATOM 776 C CA . ASP A 1 95 ? 3.983 -8.356 5.669 1.00 93.62 95 ASP A CA 1
ATOM 777 C C . ASP A 1 95 ? 5.411 -8.834 5.362 1.00 93.62 95 ASP A C 1
ATOM 779 O O . ASP A 1 95 ? 5.990 -8.450 4.335 1.00 93.62 95 ASP A O 1
ATOM 783 N N . ASP A 1 96 ? 5.940 -9.768 6.155 1.00 94.81 96 ASP A N 1
ATOM 784 C CA . ASP A 1 96 ? 7.214 -10.441 5.876 1.00 94.81 96 ASP A CA 1
ATOM 785 C C . ASP A 1 96 ? 7.175 -11.198 4.542 1.00 94.81 96 ASP A C 1
ATOM 787 O O . ASP A 1 96 ? 8.113 -11.140 3.737 1.00 94.81 96 ASP A O 1
ATOM 791 N N . LEU A 1 97 ? 6.072 -11.899 4.270 1.00 95.25 97 LEU A N 1
ATOM 792 C CA . LEU A 1 97 ? 5.872 -12.609 3.009 1.00 95.25 97 LEU A CA 1
ATOM 793 C C . LEU A 1 97 ? 5.792 -11.641 1.819 1.00 95.25 97 LEU A C 1
ATOM 795 O O . LEU A 1 97 ? 6.380 -11.897 0.767 1.00 95.25 97 LEU A O 1
ATOM 799 N N . HIS A 1 98 ? 5.087 -10.519 1.966 1.00 92.38 98 HIS A N 1
ATOM 800 C CA . HIS A 1 98 ? 4.988 -9.506 0.917 1.00 92.38 98 HIS A CA 1
ATOM 801 C C . HIS A 1 98 ? 6.336 -8.860 0.598 1.00 92.38 98 HIS A C 1
ATOM 803 O O . HIS A 1 98 ? 6.622 -8.617 -0.579 1.00 92.38 98 HIS A O 1
ATOM 809 N N . SER A 1 99 ? 7.164 -8.631 1.617 1.00 91.56 99 SER A N 1
ATOM 810 C CA . SER A 1 99 ? 8.515 -8.085 1.463 1.00 91.56 99 SER A CA 1
ATOM 811 C C . SER A 1 99 ? 9.403 -9.022 0.637 1.00 91.56 99 SER A C 1
ATOM 813 O O . SER A 1 99 ? 10.124 -8.579 -0.258 1.00 91.56 99 SER A O 1
ATOM 815 N N . GLN A 1 100 ? 9.276 -10.340 0.832 1.00 93.94 100 GLN A N 1
ATOM 816 C CA . GLN A 1 100 ? 10.014 -11.336 0.045 1.00 93.94 100 GLN A CA 1
ATOM 817 C C . GLN A 1 100 ? 9.673 -11.294 -1.451 1.00 93.94 100 GLN A C 1
ATOM 819 O O . GLN A 1 100 ? 10.553 -11.514 -2.279 1.00 93.94 100 GLN A O 1
ATOM 824 N N . TYR A 1 101 ? 8.441 -10.942 -1.836 1.00 93.06 101 TYR A N 1
ATOM 825 C CA . TYR A 1 101 ? 8.058 -10.843 -3.254 1.00 93.06 101 TYR A CA 1
ATOM 826 C C . TYR A 1 101 ? 8.777 -9.729 -4.024 1.00 93.06 101 TYR A C 1
ATOM 828 O O . TYR A 1 101 ? 8.722 -9.702 -5.258 1.00 93.06 101 TYR A O 1
ATOM 836 N N . GLN A 1 102 ? 9.415 -8.794 -3.321 1.00 92.56 102 GLN A N 1
ATOM 837 C CA . GLN A 1 102 ? 10.219 -7.732 -3.924 1.00 92.56 102 GLN A CA 1
ATOM 838 C C . GLN A 1 102 ? 11.675 -8.162 -4.157 1.00 92.56 102 GLN A C 1
ATOM 840 O O . GLN A 1 102 ? 12.399 -7.485 -4.885 1.00 92.56 102 GLN A O 1
ATOM 845 N N . LEU A 1 103 ? 12.095 -9.303 -3.603 1.00 94.19 103 LEU A N 1
ATOM 846 C CA . LEU A 1 103 ? 13.450 -9.825 -3.730 1.00 94.19 103 LEU A CA 1
ATOM 847 C C . LEU A 1 103 ? 13.557 -10.785 -4.920 1.00 94.19 103 LEU A C 1
ATOM 849 O O . LEU A 1 103 ? 12.727 -11.670 -5.125 1.00 94.19 103 LEU A O 1
ATOM 853 N N . VAL A 1 104 ? 14.613 -10.627 -5.719 1.00 94.94 104 VAL A N 1
ATOM 854 C CA . VAL A 1 104 ? 14.910 -11.547 -6.823 1.00 94.94 104 VAL A CA 1
ATOM 855 C C . VAL A 1 104 ? 15.630 -12.777 -6.274 1.00 94.94 104 VAL A C 1
ATOM 857 O O . VAL A 1 104 ? 16.788 -12.688 -5.877 1.00 94.94 104 VAL A O 1
ATOM 860 N N . GLU A 1 105 ? 14.977 -13.941 -6.306 1.00 95.25 105 GLU A N 1
ATOM 861 C CA . GLU A 1 105 ? 15.594 -15.203 -5.863 1.00 95.25 105 GLU A CA 1
ATOM 862 C C . GLU A 1 105 ? 16.656 -15.729 -6.843 1.00 95.25 105 GLU A C 1
ATOM 864 O O . GLU A 1 105 ? 17.708 -16.222 -6.436 1.00 95.25 105 GLU A O 1
ATOM 869 N N . ARG A 1 106 ? 16.377 -15.672 -8.155 1.00 96.44 106 ARG A N 1
ATOM 870 C CA . ARG A 1 106 ? 17.270 -16.191 -9.204 1.00 96.44 106 ARG A CA 1
ATOM 871 C C . ARG A 1 106 ? 16.968 -15.583 -10.572 1.00 96.44 106 ARG A C 1
ATOM 873 O O . ARG A 1 106 ? 15.815 -15.534 -10.992 1.00 96.44 106 ARG A O 1
ATOM 880 N N . ILE A 1 107 ? 18.015 -15.231 -11.320 1.00 94.88 107 ILE A N 1
ATOM 881 C CA . ILE A 1 107 ? 17.916 -14.846 -12.736 1.00 94.88 107 ILE A CA 1
ATOM 882 C C . ILE A 1 107 ? 17.956 -16.115 -13.596 1.00 94.88 107 ILE A C 1
ATOM 884 O O . ILE A 1 107 ? 18.895 -16.903 -13.503 1.00 94.88 107 ILE A O 1
ATOM 888 N N . ILE A 1 108 ? 16.929 -16.327 -14.422 1.00 95.69 108 ILE A N 1
ATOM 889 C CA . ILE A 1 108 ? 16.748 -17.563 -15.212 1.00 95.69 108 ILE A CA 1
ATOM 890 C C . ILE A 1 108 ? 17.028 -17.397 -16.714 1.00 95.69 108 ILE A C 1
ATOM 892 O O . ILE A 1 108 ? 16.906 -18.357 -17.469 1.00 95.69 108 ILE A O 1
ATOM 896 N N . GLY A 1 109 ? 17.411 -16.199 -17.155 1.00 95.19 109 GLY A N 1
ATOM 897 C CA . GLY A 1 109 ? 17.755 -15.907 -18.543 1.00 95.19 109 GLY A CA 1
ATOM 898 C C . GLY A 1 109 ? 18.124 -14.439 -18.734 1.00 95.19 109 GLY A C 1
ATOM 899 O O . GLY A 1 109 ? 17.725 -13.586 -17.944 1.00 95.19 109 GLY A O 1
ATOM 900 N N . HIS A 1 110 ? 18.892 -14.164 -19.780 1.00 86.94 110 HIS A N 1
ATOM 901 C CA . HIS A 1 110 ? 19.167 -12.825 -20.295 1.00 86.94 110 HIS A CA 1
ATOM 902 C C . HIS A 1 110 ? 19.130 -12.899 -21.827 1.00 86.94 110 HIS A C 1
ATOM 904 O O . HIS A 1 110 ? 19.354 -13.972 -22.390 1.00 86.94 110 HIS A O 1
ATOM 910 N N . SER A 1 111 ? 18.759 -11.800 -22.483 1.00 72.56 111 SER A N 1
ATOM 911 C CA . SER A 1 111 ? 18.770 -11.673 -23.948 1.00 72.56 111 SER A CA 1
ATOM 912 C C . SER A 1 111 ? 20.020 -10.952 -24.418 1.00 72.56 111 SER A C 1
ATOM 914 O O . SER A 1 111 ? 20.504 -10.091 -23.650 1.00 72.56 111 SER A O 1
#

Sequence (111 aa):
IGSATTVYAIEADGDPNSNFDPSKEAGDIQYFIKWKNWAHIHNTWETEETLKLQNVRGLKKLDNFKKKEQEKKKWLQTASPEDIEYVSCQEELIDDLHSQYQLVERIIGHS